Protein AF-A0A3E0PYT9-F1 (afdb_monomer_lite)

pLDDT: mean 89.83, std 7.72, range [46.53, 98.12]

Structure (mmCIF, N/CA/C/O backbone):
data_AF-A0A3E0PYT9-F1
#
_entry.id   AF-A0A3E0PYT9-F1
#
loop_
_atom_site.group_PDB
_atom_site.id
_atom_site.type_symbol
_atom_site.label_atom_id
_atom_site.label_alt_id
_atom_site.label_comp_id
_atom_site.label_asym_id
_atom_site.label_entity_id
_atom_site.label_seq_id
_atom_site.pdbx_P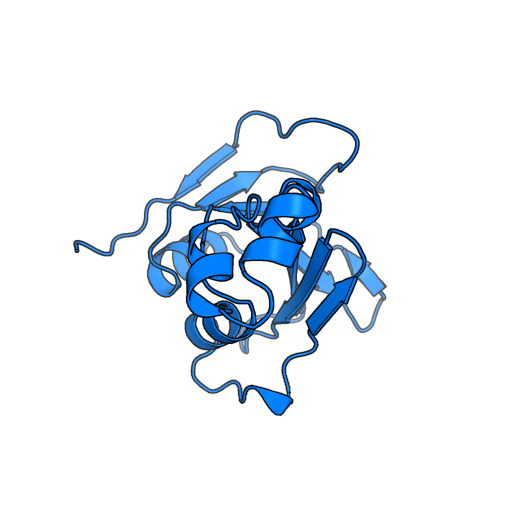DB_ins_code
_atom_site.Cartn_x
_atom_site.Cartn_y
_atom_site.Cartn_z
_atom_site.occupancy
_atom_site.B_iso_or_equiv
_atom_site.auth_seq_id
_atom_site.auth_comp_id
_atom_site.auth_asym_id
_atom_site.auth_atom_id
_atom_site.pdbx_PDB_model_num
ATOM 1 N N . MET A 1 1 ? -12.528 -6.326 4.561 1.00 93.31 1 MET A N 1
ATOM 2 C CA . MET A 1 1 ? -12.451 -4.950 4.026 1.00 93.31 1 MET A CA 1
ATOM 3 C C . MET A 1 1 ? -11.075 -4.803 3.399 1.00 93.31 1 MET A C 1
ATOM 5 O O . MET A 1 1 ? -10.157 -5.461 3.877 1.00 93.31 1 MET A O 1
ATOM 9 N N . TYR A 1 2 ? -10.911 -3.984 2.364 1.00 95.94 2 TYR A N 1
ATOM 10 C CA . TYR A 1 2 ? -9.579 -3.656 1.846 1.00 95.94 2 TYR A CA 1
ATOM 11 C C . TYR A 1 2 ? -9.493 -2.195 1.418 1.00 95.94 2 TYR A C 1
ATOM 13 O O . TYR A 1 2 ? -10.513 -1.538 1.178 1.00 95.94 2 TYR A O 1
ATOM 21 N N . PHE A 1 3 ? -8.268 -1.689 1.346 1.00 97.38 3 PHE A N 1
ATOM 22 C CA . PHE A 1 3 ? -7.974 -0.332 0.910 1.00 97.38 3 PHE A CA 1
ATOM 23 C C . PHE A 1 3 ? -7.191 -0.347 -0.390 1.00 97.38 3 PHE A C 1
ATOM 25 O O . PHE A 1 3 ? -6.435 -1.283 -0.652 1.00 97.38 3 PHE A O 1
ATOM 32 N N . ARG A 1 4 ? -7.357 0.713 -1.178 1.00 97.12 4 ARG A N 1
ATOM 33 C CA . ARG A 1 4 ? -6.603 0.936 -2.408 1.00 97.12 4 ARG A CA 1
ATOM 34 C C . ARG A 1 4 ? -6.138 2.377 -2.497 1.00 97.12 4 ARG A C 1
ATOM 36 O O . ARG A 1 4 ? -6.935 3.292 -2.282 1.00 97.12 4 ARG A O 1
ATOM 43 N N . PHE A 1 5 ? -4.894 2.585 -2.893 1.00 97.06 5 PHE A N 1
ATOM 44 C CA . PHE A 1 5 ? -4.362 3.904 -3.231 1.00 97.06 5 PHE A CA 1
ATOM 45 C C . PHE A 1 5 ? -3.276 3.784 -4.298 1.00 97.06 5 PHE A C 1
ATOM 47 O O . PHE A 1 5 ? -2.773 2.699 -4.564 1.00 97.06 5 PHE A O 1
ATOM 54 N N . ASN A 1 6 ? -2.898 4.903 -4.908 1.00 95.25 6 ASN A N 1
ATOM 55 C CA . ASN A 1 6 ? -1.786 4.939 -5.853 1.00 95.25 6 ASN A CA 1
ATOM 56 C C . ASN A 1 6 ? -0.566 5.542 -5.163 1.00 95.25 6 ASN A C 1
ATOM 58 O O . ASN A 1 6 ? -0.661 6.613 -4.567 1.00 95.25 6 ASN A O 1
ATOM 62 N N . SER A 1 7 ? 0.578 4.869 -5.255 1.00 92.88 7 SER A N 1
ATOM 63 C CA . SER A 1 7 ? 1.846 5.380 -4.741 1.00 92.88 7 SER A CA 1
ATOM 64 C C . SER A 1 7 ? 3.010 4.852 -5.567 1.00 92.88 7 SER A C 1
ATOM 66 O O . SER A 1 7 ? 3.028 3.686 -5.955 1.00 92.88 7 SER A O 1
ATOM 68 N N . ARG A 1 8 ? 3.997 5.722 -5.794 1.00 90.12 8 ARG A N 1
ATOM 69 C CA . ARG A 1 8 ? 5.292 5.372 -6.397 1.00 90.12 8 ARG A CA 1
ATOM 70 C C . ARG A 1 8 ? 6.373 5.075 -5.359 1.00 90.12 8 ARG A C 1
ATOM 72 O O . ARG A 1 8 ? 7.511 4.823 -5.728 1.00 90.12 8 ARG A O 1
ATOM 79 N N . LEU A 1 9 ? 6.048 5.162 -4.069 1.00 90.75 9 LEU A N 1
ATOM 80 C CA . LEU A 1 9 ? 6.993 4.802 -3.019 1.00 90.75 9 LEU A CA 1
ATOM 81 C C . LEU A 1 9 ? 7.290 3.304 -3.095 1.00 90.75 9 LEU A C 1
ATOM 83 O O . LEU A 1 9 ? 6.374 2.502 -3.276 1.00 90.75 9 LEU A O 1
ATOM 87 N N . GLU A 1 10 ? 8.559 2.948 -2.941 1.00 89.00 10 GLU A N 1
ATOM 88 C CA . GLU A 1 10 ? 8.981 1.560 -2.764 1.00 89.00 10 GLU A CA 1
ATOM 89 C C . GLU A 1 10 ? 8.512 1.019 -1.412 1.00 89.00 10 GLU A C 1
ATOM 91 O O . GLU A 1 10 ? 8.229 1.781 -0.483 1.00 89.00 10 GLU A O 1
ATOM 96 N N . PHE A 1 11 ? 8.454 -0.302 -1.286 1.00 90.44 11 PHE A N 1
ATOM 97 C CA . PHE A 1 11 ? 7.899 -0.969 -0.108 1.00 90.44 11 PHE A CA 1
ATOM 98 C C . PHE A 1 11 ? 8.620 -0.615 1.197 1.00 90.44 11 PHE A C 1
ATOM 100 O O . PHE A 1 11 ? 7.934 -0.225 2.145 1.00 90.44 11 PHE A O 1
ATOM 107 N N . PRO A 1 12 ? 9.965 -0.573 1.247 1.00 88.69 12 PRO A N 1
ATOM 108 C CA . PRO A 1 12 ? 10.674 -0.044 2.408 1.00 88.69 12 PRO A CA 1
ATOM 109 C C . PRO A 1 12 ? 10.250 1.376 2.807 1.00 88.69 12 PRO A C 1
ATOM 111 O O . PRO A 1 12 ? 10.033 1.658 3.985 1.00 88.69 12 PRO A O 1
ATOM 114 N N . ALA A 1 13 ? 10.057 2.268 1.830 1.00 90.56 13 ALA A N 1
ATOM 115 C CA . ALA A 1 13 ? 9.641 3.645 2.085 1.00 90.56 13 ALA A CA 1
ATOM 116 C C . ALA A 1 13 ? 8.173 3.735 2.542 1.00 90.56 13 ALA A C 1
ATOM 118 O O . ALA A 1 13 ? 7.853 4.530 3.426 1.00 90.56 13 ALA A O 1
ATOM 119 N N . LEU A 1 14 ? 7.283 2.907 1.981 1.00 93.06 14 LEU A N 1
ATOM 120 C CA . LEU A 1 14 ? 5.900 2.776 2.452 1.00 93.06 14 LEU A CA 1
ATOM 121 C C . LEU A 1 14 ? 5.857 2.276 3.899 1.00 93.06 14 LEU A C 1
ATOM 123 O O . LEU A 1 14 ? 5.150 2.852 4.724 1.00 93.06 14 LEU A O 1
ATOM 127 N N . ALA A 1 15 ? 6.630 1.239 4.222 1.00 92.25 15 ALA A N 1
ATOM 128 C CA . ALA A 1 15 ? 6.679 0.668 5.560 1.00 92.25 15 ALA A CA 1
ATOM 129 C C . ALA A 1 15 ? 7.202 1.682 6.585 1.00 92.25 15 ALA A C 1
ATOM 131 O O . ALA A 1 15 ? 6.571 1.867 7.621 1.00 92.25 15 ALA A O 1
ATOM 132 N N . GLN A 1 16 ? 8.279 2.409 6.268 1.00 91.12 16 GLN A N 1
ATOM 133 C CA . GLN A 1 16 ? 8.815 3.479 7.120 1.00 91.12 16 GLN A CA 1
ATOM 134 C C . GLN A 1 16 ? 7.826 4.637 7.306 1.00 91.12 16 GLN A C 1
ATOM 136 O O . GLN A 1 16 ? 7.721 5.203 8.394 1.00 91.12 16 GLN A O 1
ATOM 141 N N . ALA A 1 17 ? 7.065 4.997 6.270 1.00 92.50 17 ALA A N 1
ATOM 142 C CA . ALA A 1 17 ? 6.043 6.032 6.393 1.00 92.50 17 ALA A CA 1
ATOM 143 C C . ALA A 1 17 ? 4.900 5.604 7.336 1.00 92.50 17 ALA A C 1
ATOM 145 O O . ALA A 1 17 ? 4.405 6.422 8.117 1.00 92.50 17 ALA A O 1
ATOM 146 N N . LEU A 1 18 ? 4.513 4.323 7.314 1.00 91.94 18 LEU A N 1
ATOM 147 C CA . LEU A 1 18 ? 3.495 3.758 8.209 1.00 91.94 18 LEU A CA 1
ATOM 148 C C . LEU A 1 18 ? 4.032 3.482 9.622 1.00 91.94 18 LEU A C 1
ATOM 150 O O . LEU A 1 18 ? 3.313 3.675 10.600 1.00 91.94 18 LEU A O 1
ATOM 154 N N . CYS A 1 19 ? 5.290 3.073 9.751 1.00 90.25 19 CYS A N 1
ATOM 155 C CA . CYS A 1 19 ? 5.947 2.745 11.010 1.00 90.25 19 CYS A CA 1
ATOM 156 C C . CYS A 1 19 ? 7.384 3.291 11.006 1.00 90.25 19 CYS A C 1
ATOM 158 O O . CYS A 1 19 ? 8.318 2.635 10.555 1.00 90.25 19 CYS A O 1
ATOM 160 N N . ALA A 1 20 ? 7.561 4.512 11.518 1.00 81.19 20 ALA A N 1
ATOM 161 C CA . ALA A 1 20 ? 8.827 5.254 11.430 1.00 81.19 20 ALA A CA 1
ATOM 162 C C . ALA A 1 20 ? 10.016 4.579 12.136 1.00 81.19 20 ALA A C 1
ATOM 164 O O . ALA A 1 20 ? 11.161 4.832 11.771 1.00 81.19 20 ALA A O 1
ATOM 165 N N . ASP A 1 21 ? 9.744 3.733 13.130 1.00 80.69 21 ASP A N 1
ATOM 166 C CA . ASP A 1 21 ? 10.770 3.019 13.895 1.00 80.69 21 ASP A CA 1
ATOM 167 C C . ASP A 1 21 ? 11.116 1.645 13.289 1.00 80.69 21 ASP A C 1
ATOM 169 O O . ASP A 1 21 ? 11.944 0.917 13.840 1.00 80.69 21 ASP A O 1
ATOM 173 N N . LEU A 1 22 ? 10.488 1.268 12.167 1.00 79.69 22 LEU A N 1
ATOM 174 C CA . LEU A 1 22 ? 10.736 -0.007 11.505 1.00 79.69 22 LEU A CA 1
ATOM 175 C C . LEU A 1 22 ? 12.063 0.049 10.739 1.00 79.69 22 LEU A C 1
ATOM 177 O O . LEU A 1 22 ? 12.226 0.823 9.793 1.00 79.69 22 LEU A O 1
ATOM 181 N N . ALA A 1 23 ? 13.020 -0.780 11.153 1.00 75.81 23 ALA A N 1
ATOM 182 C CA . ALA A 1 23 ? 14.267 -0.945 10.420 1.00 75.81 23 ALA A CA 1
ATOM 183 C C . ALA A 1 23 ? 14.012 -1.683 9.093 1.00 75.81 23 ALA A C 1
ATOM 185 O O . ALA A 1 23 ? 13.137 -2.539 8.997 1.00 75.81 23 ALA A O 1
ATOM 186 N N . GLU A 1 24 ? 14.761 -1.345 8.048 1.00 73.69 24 GLU A N 1
ATOM 187 C CA . GLU A 1 24 ? 14.538 -1.913 6.712 1.00 73.69 24 GLU A CA 1
ATOM 188 C C . GLU A 1 24 ? 14.822 -3.423 6.648 1.00 73.69 24 GLU A C 1
ATOM 190 O O . GLU A 1 24 ? 14.136 -4.157 5.943 1.00 73.69 24 GLU A O 1
ATOM 195 N N . ASP A 1 25 ? 15.783 -3.907 7.434 1.00 73.81 25 ASP A N 1
ATOM 196 C CA . ASP A 1 25 ? 16.208 -5.309 7.482 1.00 73.81 25 ASP A CA 1
ATOM 197 C C . ASP A 1 25 ? 15.217 -6.247 8.189 1.00 73.81 25 ASP A C 1
ATOM 199 O O . ASP A 1 25 ? 15.389 -7.465 8.138 1.00 73.81 25 ASP A O 1
ATOM 203 N N . VAL A 1 26 ? 14.178 -5.700 8.830 1.00 77.88 26 VAL A N 1
ATOM 204 C CA . VAL A 1 26 ? 13.098 -6.483 9.453 1.00 77.88 26 VAL A CA 1
ATOM 205 C C . VAL A 1 26 ? 11.813 -6.504 8.627 1.00 77.88 26 VAL A C 1
ATOM 207 O O . VAL A 1 26 ? 10.845 -7.146 9.034 1.00 77.88 26 VAL A O 1
ATOM 210 N N . ILE A 1 27 ? 11.785 -5.818 7.481 1.00 81.00 27 ILE A N 1
ATOM 211 C CA . ILE A 1 27 ? 10.619 -5.808 6.598 1.00 81.00 27 ILE A CA 1
ATOM 212 C C . ILE A 1 27 ? 10.558 -7.149 5.871 1.00 81.00 27 ILE A C 1
ATOM 214 O O . ILE A 1 27 ? 11.442 -7.494 5.091 1.00 81.00 27 ILE A O 1
ATOM 218 N N . ASP A 1 28 ? 9.491 -7.898 6.126 1.00 83.75 28 ASP A N 1
ATOM 219 C CA . ASP A 1 28 ? 9.167 -9.119 5.397 1.00 83.75 28 ASP A CA 1
ATOM 220 C C . ASP A 1 28 ? 8.509 -8.719 4.073 1.00 83.75 28 ASP A C 1
ATOM 222 O O . ASP A 1 28 ? 7.307 -8.435 4.041 1.00 83.75 28 ASP A O 1
ATOM 226 N N . TRP A 1 29 ? 9.322 -8.596 3.021 1.00 86.00 29 TRP A N 1
ATOM 227 C CA . TRP A 1 29 ? 8.888 -8.248 1.672 1.00 86.00 29 TRP A CA 1
ATOM 228 C C . TRP A 1 29 ? 9.509 -9.176 0.633 1.00 86.00 29 TRP A C 1
ATOM 230 O O . TRP A 1 29 ? 10.640 -9.639 0.795 1.00 86.00 29 TRP A O 1
ATOM 240 N N . ASP A 1 30 ? 8.768 -9.415 -0.443 1.00 84.12 30 ASP A N 1
ATOM 241 C CA . ASP A 1 30 ? 9.234 -10.184 -1.590 1.00 84.12 30 ASP A CA 1
ATOM 242 C C . ASP A 1 30 ? 8.670 -9.599 -2.891 1.00 84.12 30 ASP A C 1
ATOM 244 O O . ASP A 1 30 ? 7.612 -8.958 -2.910 1.00 84.12 30 ASP A O 1
ATOM 248 N N . SER A 1 31 ? 9.391 -9.828 -3.983 1.00 83.38 31 SER A N 1
ATOM 249 C CA . SER A 1 31 ? 9.002 -9.458 -5.339 1.00 83.38 31 SER A CA 1
ATOM 250 C C . SER A 1 31 ? 8.981 -10.724 -6.191 1.00 83.38 31 SER A C 1
ATOM 252 O O . SER A 1 31 ? 10.019 -11.266 -6.573 1.00 83.38 31 SER A O 1
ATOM 254 N N . GLU A 1 32 ? 7.778 -11.221 -6.470 1.00 76.62 32 GLU A N 1
ATOM 255 C CA . GLU A 1 32 ? 7.545 -12.450 -7.220 1.00 76.62 32 GLU A CA 1
ATOM 256 C C . GLU A 1 32 ? 6.933 -12.160 -8.594 1.00 76.62 32 GLU A C 1
ATOM 258 O O . GLU A 1 32 ? 5.768 -11.778 -8.712 1.00 76.62 32 GLU A O 1
ATOM 263 N N . ASN A 1 33 ? 7.669 -12.498 -9.655 1.00 80.00 33 ASN A N 1
ATOM 264 C CA . ASN A 1 33 ? 7.229 -12.449 -11.055 1.00 80.00 33 ASN A CA 1
ATOM 265 C C . ASN A 1 33 ? 6.721 -11.078 -11.529 1.00 80.00 33 ASN A C 1
ATOM 267 O O . ASN A 1 33 ? 7.448 -10.397 -12.234 1.00 80.00 33 ASN A O 1
ATOM 271 N N . VAL A 1 34 ? 5.462 -10.746 -11.220 1.00 83.31 34 VAL A N 1
ATOM 272 C CA . VAL A 1 34 ? 4.777 -9.494 -11.589 1.00 83.31 34 VAL A CA 1
ATOM 273 C C . VAL A 1 34 ? 4.251 -8.720 -10.373 1.00 83.31 34 VAL A C 1
ATOM 275 O O . VAL A 1 34 ? 3.838 -7.569 -10.488 1.00 83.31 34 VAL A O 1
ATOM 278 N N . TYR A 1 35 ? 4.246 -9.343 -9.194 1.00 87.44 35 TYR A N 1
ATOM 279 C CA . TYR A 1 35 ? 3.686 -8.783 -7.970 1.00 87.44 35 TYR A CA 1
ATOM 280 C C . TYR A 1 35 ? 4.760 -8.625 -6.908 1.00 87.44 35 TYR A C 1
ATOM 282 O O . TYR A 1 35 ? 5.682 -9.424 -6.797 1.00 87.44 35 TYR A O 1
ATOM 290 N N . GLU A 1 36 ? 4.582 -7.630 -6.057 1.00 91.81 36 GLU A N 1
ATOM 291 C CA . GLU A 1 36 ? 5.354 -7.478 -4.832 1.00 91.81 36 GLU A CA 1
ATOM 292 C C . GLU A 1 36 ? 4.415 -7.352 -3.637 1.00 91.81 36 GLU A C 1
ATOM 294 O O . GLU A 1 36 ? 3.305 -6.811 -3.740 1.00 91.81 36 GLU A O 1
ATOM 299 N N . TRP A 1 37 ? 4.842 -7.900 -2.503 1.00 93.44 37 TRP A N 1
ATOM 300 C CA . TRP A 1 37 ? 4.080 -7.908 -1.258 1.00 93.44 37 TRP A CA 1
ATOM 301 C C . TRP A 1 37 ? 4.999 -7.642 -0.059 1.00 93.44 37 TRP A C 1
ATOM 303 O O . TRP A 1 37 ? 6.191 -7.936 -0.089 1.00 93.44 37 TRP A O 1
ATOM 313 N N . MET A 1 38 ? 4.442 -7.066 1.005 1.00 94.50 38 MET A N 1
ATOM 314 C CA . MET A 1 38 ? 5.088 -6.960 2.310 1.00 94.50 38 MET A CA 1
ATOM 315 C C . MET A 1 38 ? 4.085 -7.095 3.450 1.00 94.50 38 MET A C 1
ATOM 317 O O . MET A 1 38 ? 2.893 -6.813 3.281 1.00 94.50 38 MET A O 1
ATOM 321 N N . TYR A 1 39 ? 4.583 -7.461 4.628 1.00 93.81 39 TYR A N 1
ATOM 322 C CA . TYR A 1 39 ? 3.840 -7.357 5.880 1.00 93.81 39 TYR A CA 1
ATOM 323 C C . TYR A 1 39 ? 4.351 -6.195 6.731 1.00 93.81 39 TYR A C 1
ATOM 325 O O . TYR A 1 39 ? 5.551 -6.055 6.957 1.00 93.81 39 TYR A O 1
ATOM 333 N N . VAL A 1 40 ? 3.424 -5.384 7.244 1.00 93.00 40 VAL A N 1
ATOM 334 C CA . VAL A 1 40 ? 3.716 -4.305 8.194 1.00 93.00 40 VAL A CA 1
ATOM 335 C C . VAL A 1 40 ? 2.926 -4.533 9.476 1.00 93.00 40 VAL A C 1
ATOM 337 O O . VAL A 1 40 ? 1.694 -4.523 9.468 1.00 93.00 40 VAL A O 1
ATOM 340 N N . ASP A 1 41 ? 3.645 -4.701 10.581 1.00 92.06 41 ASP A N 1
ATOM 341 C CA . ASP A 1 41 ? 3.069 -4.812 11.918 1.00 92.06 41 ASP A CA 1
ATOM 342 C C . ASP A 1 41 ? 2.974 -3.421 12.552 1.00 92.06 41 ASP A C 1
ATOM 344 O O . ASP A 1 41 ? 3.983 -2.749 12.776 1.00 92.06 41 ASP A O 1
ATOM 348 N N . LEU A 1 42 ? 1.749 -2.967 12.830 1.00 91.25 42 LEU A N 1
ATOM 349 C CA . LEU A 1 42 ? 1.520 -1.716 13.551 1.00 91.25 42 LEU A CA 1
ATOM 350 C C . LEU A 1 42 ? 1.331 -2.007 15.048 1.00 91.25 42 LEU A C 1
ATOM 352 O O . LEU A 1 42 ? 0.574 -2.918 15.375 1.00 91.25 42 LEU A O 1
ATOM 356 N N . PRO A 1 43 ? 1.930 -1.219 15.965 1.00 88.12 43 PRO A N 1
ATOM 357 C CA . PRO A 1 43 ? 1.850 -1.474 17.408 1.00 88.12 43 PRO A CA 1
ATOM 358 C C . PRO A 1 43 ? 0.427 -1.566 17.981 1.00 88.12 43 PRO A C 1
ATOM 360 O O . PRO A 1 43 ? 0.216 -2.242 18.985 1.00 88.12 43 PRO A O 1
ATOM 363 N N . ASP A 1 44 ? -0.534 -0.884 17.353 1.00 90.25 44 ASP A N 1
ATOM 364 C CA . ASP A 1 44 ? -1.929 -0.807 17.801 1.00 90.25 44 ASP A CA 1
ATOM 365 C C . ASP A 1 44 ? -2.844 -1.865 17.151 1.00 90.25 44 ASP A C 1
ATOM 367 O O . ASP A 1 44 ? -4.056 -1.846 17.376 1.00 90.25 44 ASP A O 1
ATOM 371 N N . LEU A 1 45 ? -2.296 -2.771 16.332 1.00 93.44 45 LEU A N 1
ATOM 372 C CA . LEU A 1 45 ? -3.041 -3.840 15.664 1.00 93.44 45 LEU A CA 1
ATOM 373 C C . LEU A 1 45 ? -2.589 -5.214 16.168 1.00 93.44 45 LEU A C 1
ATOM 375 O O . LEU A 1 45 ? -1.406 -5.462 16.379 1.00 93.44 45 LEU A O 1
ATOM 379 N N . ASP A 1 46 ? -3.538 -6.135 16.320 1.00 93.81 46 ASP A N 1
ATOM 380 C CA . ASP A 1 46 ? -3.297 -7.546 16.654 1.00 93.81 46 ASP A CA 1
ATOM 381 C C . ASP A 1 46 ? -3.127 -8.433 15.403 1.00 93.81 46 ASP A C 1
ATOM 383 O O . ASP A 1 46 ? -3.175 -9.663 15.473 1.00 93.81 46 ASP A O 1
ATOM 387 N N . PHE A 1 47 ? -2.926 -7.807 14.244 1.00 94.94 47 PHE A N 1
ATOM 388 C CA . PHE A 1 47 ? -2.696 -8.439 12.951 1.00 94.94 47 PHE A CA 1
ATOM 389 C C . PHE A 1 47 ? -1.729 -7.604 12.108 1.00 94.94 47 PHE A C 1
ATOM 391 O O . PHE A 1 47 ? -1.541 -6.409 12.341 1.00 94.94 47 PHE A O 1
ATOM 398 N N . SER A 1 48 ? -1.169 -8.229 11.076 1.00 95.12 48 SER A N 1
ATOM 399 C CA . SER A 1 48 ? -0.288 -7.564 10.121 1.00 95.12 48 SER A CA 1
ATOM 400 C C . SER A 1 48 ? -1.095 -6.939 8.991 1.00 95.12 48 SER A C 1
ATOM 402 O O . SER A 1 48 ? -2.079 -7.513 8.513 1.00 95.12 48 SER A O 1
ATOM 404 N N . LEU A 1 49 ? -0.649 -5.793 8.493 1.00 95.75 49 LEU A N 1
ATOM 405 C CA . LEU A 1 49 ? -1.102 -5.284 7.206 1.00 95.75 49 LEU A CA 1
ATOM 406 C C . LEU A 1 49 ? -0.349 -6.022 6.107 1.00 95.75 49 LEU A C 1
ATOM 408 O O . LEU A 1 49 ? 0.870 -5.913 6.031 1.00 95.75 49 LEU A O 1
ATOM 412 N N . ASN A 1 50 ? -1.060 -6.752 5.254 1.00 95.00 50 ASN A N 1
ATOM 413 C CA . ASN A 1 50 ? -0.511 -7.175 3.975 1.00 95.00 50 ASN A CA 1
ATOM 414 C C . ASN A 1 50 ? -0.682 -6.022 2.986 1.00 95.00 50 ASN A C 1
ATOM 416 O O . ASN A 1 50 ? -1.793 -5.512 2.802 1.00 95.00 50 ASN A O 1
ATOM 420 N N . ILE A 1 51 ? 0.428 -5.609 2.388 1.00 95.50 51 ILE A N 1
ATOM 421 C CA . ILE A 1 51 ? 0.493 -4.525 1.418 1.00 95.50 51 ILE A CA 1
ATOM 422 C C . ILE A 1 51 ? 1.066 -5.107 0.135 1.00 95.50 51 ILE A C 1
ATOM 424 O O . ILE A 1 51 ? 2.143 -5.691 0.162 1.00 95.50 51 ILE A O 1
ATOM 428 N N . SER A 1 52 ? 0.349 -4.972 -0.976 1.00 94.62 52 SER A N 1
ATOM 429 C CA . SER A 1 52 ? 0.741 -5.579 -2.251 1.00 94.62 52 SER A CA 1
ATOM 430 C C . SER A 1 52 ? 0.392 -4.701 -3.447 1.00 94.62 52 SER A C 1
ATOM 432 O O . SER A 1 52 ? -0.529 -3.884 -3.383 1.00 94.62 52 SER A O 1
ATOM 434 N N . ARG A 1 53 ? 1.143 -4.851 -4.542 1.00 93.50 53 ARG A N 1
ATOM 435 C CA . ARG A 1 53 ? 0.850 -4.231 -5.844 1.00 93.50 53 ARG A CA 1
ATOM 436 C C . ARG A 1 53 ? 1.470 -5.033 -6.987 1.00 93.50 53 ARG A C 1
ATOM 438 O O . ARG A 1 53 ? 2.351 -5.858 -6.767 1.00 93.50 53 ARG A O 1
ATOM 445 N N . GLU A 1 54 ? 1.012 -4.769 -8.206 1.00 91.69 54 GLU A N 1
ATOM 446 C CA . GLU A 1 54 ? 1.771 -5.109 -9.415 1.00 91.69 54 GLU A CA 1
ATOM 447 C C . GLU A 1 54 ? 2.921 -4.095 -9.549 1.00 91.69 54 GLU A C 1
ATOM 449 O O . GLU A 1 54 ? 2.725 -2.893 -9.342 1.00 91.69 54 GLU A O 1
ATOM 454 N N . HIS A 1 55 ? 4.131 -4.586 -9.804 1.00 88.88 55 HIS A N 1
ATOM 455 C CA . HIS A 1 55 ? 5.359 -3.793 -9.691 1.00 88.88 55 HIS A CA 1
ATOM 456 C C . HIS A 1 55 ? 5.682 -2.916 -10.923 1.00 88.88 55 HIS A C 1
ATOM 458 O O . HIS A 1 55 ? 6.584 -2.084 -10.870 1.00 88.88 55 HIS A O 1
ATOM 464 N N . GLY A 1 56 ? 4.960 -3.073 -12.033 1.00 89.12 56 GLY A N 1
ATOM 465 C CA . GLY A 1 56 ? 5.031 -2.283 -13.263 1.00 89.12 56 GLY A CA 1
ATOM 466 C C . GLY A 1 56 ? 5.984 -2.810 -14.336 1.00 89.12 56 GLY A C 1
ATOM 467 O O . GLY A 1 56 ? 5.946 -2.329 -15.466 1.00 89.12 56 GLY A O 1
ATOM 468 N N . TRP A 1 57 ? 6.859 -3.770 -14.021 1.00 88.25 57 TRP A N 1
ATOM 469 C CA . TRP A 1 57 ? 7.876 -4.246 -14.971 1.00 88.25 57 TRP A CA 1
ATOM 470 C C . TRP A 1 57 ? 7.317 -5.124 -16.087 1.00 88.25 57 TRP A C 1
ATOM 472 O O . TRP A 1 57 ? 7.924 -5.191 -17.150 1.00 88.25 57 TRP A O 1
ATOM 482 N N . ALA A 1 58 ? 6.167 -5.770 -15.872 1.00 85.69 58 ALA A N 1
ATOM 483 C CA . ALA A 1 58 ? 5.563 -6.658 -16.866 1.00 85.69 58 ALA A CA 1
ATOM 484 C C . ALA A 1 58 ? 5.125 -5.920 -18.145 1.00 85.69 58 ALA A C 1
ATOM 486 O O . ALA A 1 58 ? 5.026 -6.536 -19.204 1.00 85.69 58 ALA A O 1
ATOM 487 N N . ASP A 1 59 ? 4.887 -4.610 -18.037 1.00 86.19 59 ASP A N 1
ATOM 488 C CA . ASP A 1 59 ? 4.431 -3.751 -19.131 1.00 86.19 59 ASP A CA 1
ATOM 489 C C . ASP A 1 59 ? 5.580 -2.987 -19.820 1.00 86.19 59 ASP A C 1
ATOM 491 O O . ASP A 1 59 ? 5.337 -2.190 -20.730 1.00 86.19 59 ASP A O 1
ATOM 495 N N . VAL A 1 60 ? 6.833 -3.188 -19.393 1.00 87.69 60 VAL A N 1
ATOM 496 C CA . VAL A 1 60 ? 8.003 -2.545 -20.007 1.00 87.69 60 VAL A CA 1
ATOM 497 C C . VAL A 1 60 ? 8.581 -3.461 -21.083 1.00 87.69 60 VAL A C 1
ATOM 499 O O . VAL A 1 60 ? 8.996 -4.576 -20.789 1.00 87.69 60 VAL A O 1
ATOM 502 N N . ASP A 1 61 ? 8.645 -2.974 -22.326 1.00 89.19 61 ASP A N 1
ATOM 503 C CA . ASP A 1 61 ? 9.218 -3.730 -23.447 1.00 89.19 61 ASP A CA 1
ATOM 504 C C . ASP A 1 61 ? 10.686 -4.122 -23.187 1.00 89.19 61 ASP A C 1
ATOM 506 O O . ASP A 1 61 ? 11.499 -3.285 -22.781 1.00 89.19 61 ASP A O 1
ATOM 510 N N . ASP A 1 62 ? 11.053 -5.363 -23.526 1.00 89.50 62 ASP A N 1
ATOM 511 C CA . ASP A 1 62 ? 12.417 -5.897 -23.365 1.00 89.50 62 ASP A CA 1
ATOM 512 C C . ASP A 1 62 ? 13.486 -5.004 -24.021 1.00 89.50 62 ASP A C 1
ATOM 514 O O . ASP A 1 62 ? 14.563 -4.805 -23.466 1.00 89.50 62 ASP A O 1
ATOM 518 N N . GLU A 1 63 ? 13.181 -4.391 -25.172 1.00 92.06 63 GLU A N 1
ATOM 519 C CA . GLU A 1 63 ? 14.101 -3.469 -25.857 1.00 92.06 63 GLU A CA 1
ATOM 520 C C . GLU A 1 63 ? 14.436 -2.234 -25.003 1.00 92.06 63 GLU A C 1
ATOM 522 O O . GLU A 1 63 ? 15.562 -1.731 -25.045 1.00 92.06 63 GLU A O 1
ATOM 527 N N . ILE A 1 64 ? 13.474 -1.748 -24.210 1.00 89.62 64 ILE A N 1
ATOM 528 C CA . ILE A 1 64 ? 13.660 -0.617 -23.294 1.00 89.62 64 ILE A CA 1
ATOM 529 C C . ILE A 1 64 ? 14.501 -1.056 -22.092 1.00 89.62 64 ILE A C 1
ATOM 531 O O . ILE A 1 64 ? 15.396 -0.315 -21.673 1.00 89.62 64 ILE A O 1
ATOM 535 N N . LEU A 1 65 ? 14.243 -2.257 -21.562 1.00 89.00 65 LEU A N 1
ATOM 536 C CA . LEU A 1 65 ? 15.029 -2.841 -20.471 1.00 89.00 65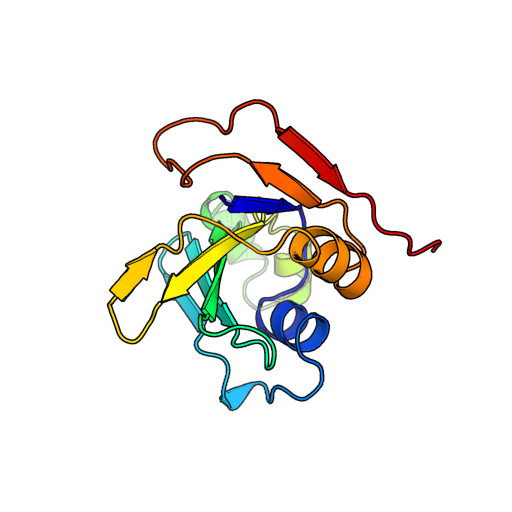 LEU A CA 1
ATOM 537 C C . LEU A 1 65 ? 16.494 -3.018 -20.887 1.00 89.00 65 LEU A C 1
ATOM 539 O O . LEU A 1 65 ? 17.394 -2.604 -20.156 1.00 89.00 65 LEU A O 1
ATOM 543 N N . ASP A 1 66 ? 16.732 -3.536 -22.093 1.00 91.00 66 ASP A N 1
ATOM 544 C CA . ASP A 1 66 ? 18.067 -3.711 -22.664 1.00 91.00 66 ASP A CA 1
ATOM 545 C C . ASP A 1 66 ? 18.763 -2.366 -22.925 1.00 91.00 66 ASP A C 1
ATOM 547 O O . ASP A 1 66 ? 19.949 -2.203 -22.624 1.00 91.00 66 ASP A O 1
ATOM 551 N N . GLN A 1 67 ? 18.039 -1.372 -23.454 1.00 93.06 67 GLN A N 1
ATOM 552 C CA . GLN A 1 67 ? 18.585 -0.040 -23.737 1.00 93.06 67 GLN A CA 1
ATOM 553 C C . GLN A 1 67 ? 19.057 0.682 -22.468 1.00 93.06 67 GLN A C 1
ATOM 555 O O . GLN A 1 67 ? 20.034 1.438 -22.511 1.00 93.06 67 GLN A O 1
ATOM 560 N N . HIS A 1 68 ? 18.357 0.472 -21.356 1.00 91.00 68 HIS A N 1
ATOM 561 C CA . HIS A 1 68 ? 18.624 1.119 -20.074 1.00 91.00 68 HIS A CA 1
ATOM 562 C C . HIS A 1 68 ? 19.227 0.163 -19.039 1.00 91.00 68 HIS A C 1
ATOM 564 O O . HIS A 1 68 ? 19.225 0.467 -17.846 1.00 91.00 68 HIS A O 1
ATOM 570 N N . ALA A 1 69 ? 19.796 -0.962 -19.483 1.00 86.31 69 ALA A N 1
ATOM 571 C CA . ALA A 1 69 ? 20.471 -1.911 -18.612 1.00 86.31 69 ALA A CA 1
ATOM 572 C C . ALA A 1 69 ? 21.612 -1.218 -17.839 1.00 86.31 69 ALA A C 1
ATOM 574 O O . ALA A 1 69 ? 22.618 -0.796 -18.415 1.00 86.31 69 ALA A O 1
ATOM 575 N N . GLY A 1 70 ? 21.450 -1.095 -16.517 1.00 86.50 70 GLY A N 1
ATOM 576 C CA . GLY A 1 70 ? 22.394 -0.415 -15.622 1.00 86.50 70 GLY A CA 1
ATOM 577 C C . GLY A 1 70 ? 22.092 1.063 -15.334 1.00 86.50 70 GLY A C 1
ATOM 578 O O . GLY A 1 70 ? 22.883 1.705 -14.644 1.00 86.50 70 GLY A O 1
ATOM 579 N N . ASP A 1 71 ? 20.974 1.602 -15.828 1.00 91.81 71 ASP A N 1
ATOM 580 C CA . ASP A 1 71 ? 20.448 2.924 -15.463 1.00 91.81 71 ASP A CA 1
ATOM 581 C C . ASP A 1 71 ? 19.159 2.780 -14.636 1.00 91.81 71 ASP A C 1
ATOM 583 O O . ASP A 1 71 ? 18.045 3.048 -15.097 1.00 91.81 71 ASP A O 1
ATOM 587 N N . ASP A 1 72 ? 19.320 2.340 -13.385 1.00 85.75 72 ASP A N 1
ATOM 588 C CA . ASP A 1 72 ? 18.214 2.105 -12.447 1.00 85.75 72 ASP A CA 1
ATOM 589 C C . ASP A 1 72 ? 17.338 3.347 -12.257 1.00 85.75 72 ASP A C 1
ATOM 591 O O . ASP A 1 72 ? 16.126 3.243 -12.067 1.00 85.75 72 ASP A O 1
ATOM 595 N N . GLN A 1 73 ? 17.937 4.541 -12.315 1.00 87.25 73 GLN A N 1
ATOM 596 C CA . GLN A 1 73 ? 17.190 5.786 -12.201 1.00 87.25 73 GLN A CA 1
ATOM 597 C C . GLN A 1 73 ? 16.248 5.952 -13.392 1.00 87.25 73 GLN A C 1
ATOM 599 O O . GLN A 1 73 ? 15.073 6.267 -13.197 1.00 87.25 73 GLN A O 1
ATOM 604 N N . LYS A 1 74 ? 16.738 5.725 -14.616 1.00 88.31 74 LYS A N 1
ATOM 605 C CA . LYS A 1 74 ? 15.906 5.864 -15.807 1.00 88.31 74 LYS A CA 1
ATOM 606 C C . LYS A 1 74 ? 14.810 4.814 -15.870 1.00 88.31 74 LYS A C 1
ATOM 608 O O . LYS A 1 74 ? 13.676 5.150 -16.204 1.00 88.31 74 LYS A O 1
ATOM 613 N N . LEU A 1 75 ? 15.122 3.577 -15.494 1.00 86.38 75 LEU A N 1
ATOM 614 C CA . LEU A 1 75 ? 14.133 2.507 -15.422 1.00 86.38 75 LEU A CA 1
ATOM 615 C C . LEU A 1 75 ? 13.017 2.837 -14.417 1.00 86.38 75 LEU A C 1
ATOM 617 O O . LEU A 1 75 ? 11.846 2.707 -14.759 1.00 86.38 75 LEU A O 1
ATOM 621 N N . ARG A 1 76 ? 13.342 3.392 -13.240 1.00 83.69 76 ARG A N 1
ATOM 622 C CA . ARG A 1 76 ? 12.337 3.845 -12.253 1.00 83.69 76 ARG A CA 1
ATOM 623 C C . ARG A 1 76 ? 11.431 4.976 -12.746 1.00 83.69 76 ARG A C 1
ATOM 625 O O . ARG A 1 76 ? 10.324 5.133 -12.242 1.00 83.69 76 ARG A O 1
ATOM 632 N N . GLU A 1 77 ? 11.878 5.789 -13.703 1.00 86.94 77 GLU A N 1
ATOM 633 C CA . GLU A 1 77 ? 11.019 6.806 -14.330 1.00 86.94 77 GLU A CA 1
ATOM 634 C C . GLU A 1 77 ? 10.029 6.197 -15.333 1.00 86.94 77 GLU A C 1
ATOM 636 O O . GLU A 1 77 ? 8.962 6.770 -15.567 1.00 86.94 77 GLU A O 1
ATOM 641 N N . ILE A 1 78 ? 10.400 5.069 -15.942 1.00 89.00 78 ILE A N 1
ATOM 642 C CA . ILE A 1 78 ? 9.623 4.378 -16.973 1.00 89.00 78 ILE A CA 1
ATOM 643 C C . ILE A 1 78 ? 8.570 3.487 -16.319 1.00 89.00 78 ILE A C 1
ATOM 645 O O . ILE A 1 78 ? 7.390 3.600 -16.652 1.00 89.00 78 ILE A O 1
ATOM 649 N N . VAL A 1 79 ? 8.992 2.658 -15.363 1.00 89.06 79 VAL A N 1
ATOM 650 C CA . VAL A 1 79 ? 8.138 1.701 -14.655 1.00 89.06 79 VAL A CA 1
ATOM 651 C C . VAL A 1 79 ? 6.960 2.425 -14.004 1.00 89.06 79 VAL A C 1
ATOM 653 O O . VAL A 1 79 ? 7.123 3.410 -13.278 1.00 89.06 79 VAL A O 1
ATOM 656 N N . GLN A 1 80 ? 5.752 1.946 -14.293 1.00 89.38 80 GLN A N 1
ATOM 657 C CA . GLN A 1 80 ? 4.516 2.448 -13.702 1.00 89.38 80 GLN A CA 1
ATOM 658 C C . GLN A 1 80 ? 3.907 1.343 -12.842 1.00 89.38 80 GLN A C 1
ATOM 660 O O . GLN A 1 80 ? 3.204 0.495 -13.384 1.00 89.38 80 GLN A O 1
ATOM 665 N N . PRO A 1 81 ? 4.160 1.331 -11.522 1.00 91.38 81 PRO A N 1
ATOM 666 C CA . PRO A 1 81 ? 3.547 0.337 -10.658 1.00 91.38 81 PRO A CA 1
ATOM 667 C C . PRO A 1 81 ? 2.026 0.508 -10.629 1.00 91.38 81 PRO A C 1
ATOM 669 O O . PRO A 1 81 ? 1.499 1.626 -10.722 1.00 91.38 81 PRO A O 1
ATOM 672 N N . GLY A 1 82 ? 1.329 -0.612 -10.457 1.00 92.44 82 GLY A N 1
ATOM 673 C CA . GLY A 1 82 ? -0.112 -0.642 -10.271 1.00 92.44 82 GLY A CA 1
ATOM 674 C C . GLY A 1 82 ? -0.570 -0.043 -8.930 1.00 92.44 82 GLY A C 1
ATOM 675 O O . GLY A 1 82 ? 0.237 0.415 -8.111 1.00 92.44 82 GLY A O 1
ATOM 676 N N . PRO A 1 83 ? -1.891 -0.045 -8.671 1.00 94.38 83 PRO A N 1
ATOM 677 C CA . PRO A 1 83 ? -2.438 0.386 -7.391 1.00 94.38 83 PRO A CA 1
ATOM 678 C C . PRO A 1 83 ? -1.906 -0.460 -6.230 1.00 94.38 83 PRO A C 1
ATOM 680 O O . PRO A 1 83 ? -1.734 -1.671 -6.350 1.00 94.38 83 PRO A O 1
ATOM 683 N N . VAL A 1 84 ? -1.709 0.186 -5.084 1.00 96.31 84 VAL A N 1
ATOM 684 C CA . VAL A 1 84 ? -1.378 -0.468 -3.818 1.00 96.31 84 VAL A CA 1
ATOM 685 C C . VAL A 1 84 ? -2.657 -0.925 -3.142 1.00 96.31 84 VAL A C 1
ATOM 687 O O . VAL A 1 84 ? -3.580 -0.129 -2.950 1.00 96.31 84 VAL A O 1
ATOM 690 N N . TYR A 1 85 ? -2.677 -2.187 -2.734 1.00 96.31 85 TYR A N 1
ATOM 691 C CA . TYR A 1 85 ? -3.754 -2.817 -1.990 1.00 96.31 85 TYR A CA 1
ATOM 692 C C . TYR A 1 85 ? -3.313 -3.107 -0.561 1.00 96.31 85 TYR A C 1
ATOM 694 O O . TYR A 1 85 ? -2.200 -3.573 -0.331 1.00 96.31 85 TYR A O 1
ATOM 702 N N . VAL A 1 86 ? -4.200 -2.841 0.399 1.00 96.81 86 VAL A N 1
ATOM 703 C CA . VAL A 1 86 ? -3.956 -3.103 1.824 1.00 96.81 86 VAL A CA 1
ATOM 704 C C . VAL A 1 86 ? -5.109 -3.894 2.416 1.00 96.81 86 VAL A C 1
ATOM 706 O O . VAL A 1 86 ? -6.271 -3.501 2.289 1.00 96.81 86 VAL A O 1
ATOM 709 N N . PHE A 1 87 ? -4.793 -4.987 3.103 1.00 95.81 87 PHE A N 1
ATOM 710 C CA . PHE A 1 87 ? -5.758 -5.783 3.858 1.00 95.81 87 PHE A CA 1
ATOM 711 C C . PHE A 1 87 ? -5.114 -6.385 5.110 1.00 95.81 87 PHE A C 1
ATOM 713 O O . PHE A 1 87 ? -3.895 -6.497 5.212 1.00 95.81 87 PHE A O 1
ATOM 720 N N . GLY A 1 88 ? -5.937 -6.757 6.087 1.00 96.19 88 GLY A N 1
ATOM 721 C CA . GLY A 1 88 ? -5.458 -7.363 7.328 1.00 96.19 88 GLY A CA 1
ATOM 722 C C . GLY A 1 88 ? -5.215 -8.860 7.169 1.00 96.19 88 GLY A C 1
ATOM 723 O O . GLY A 1 88 ? -6.032 -9.574 6.577 1.00 96.19 88 GLY A O 1
ATOM 724 N N . TRP A 1 89 ? -4.109 -9.335 7.731 1.00 95.94 89 TRP A N 1
ATOM 725 C CA . TRP A 1 89 ? -3.711 -10.736 7.739 1.00 95.94 89 TRP A CA 1
ATOM 726 C C . TRP A 1 89 ? -3.268 -11.158 9.141 1.00 95.94 89 TRP A C 1
ATOM 728 O O . TRP A 1 89 ? -2.302 -10.635 9.699 1.00 95.94 89 TRP A O 1
ATOM 738 N N . ASN A 1 90 ? -3.967 -12.132 9.720 1.00 94.81 90 ASN A N 1
ATOM 739 C CA . ASN A 1 90 ? -3.557 -12.748 10.971 1.00 94.81 90 ASN A CA 1
ATOM 740 C C . ASN A 1 90 ? -2.508 -13.827 10.668 1.00 94.81 90 ASN A C 1
ATOM 742 O O . ASN 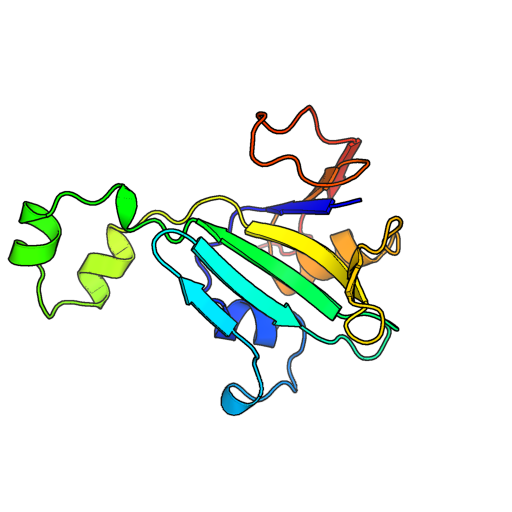A 1 90 ? -2.839 -14.919 10.200 1.00 94.81 90 ASN A O 1
ATOM 746 N N . ARG A 1 91 ? -1.236 -13.523 10.947 1.00 89.38 91 ARG A N 1
ATOM 747 C CA . ARG A 1 91 ? -0.111 -14.428 10.666 1.00 89.38 91 ARG A CA 1
ATOM 748 C C . ARG A 1 91 ? -0.141 -15.704 11.503 1.00 89.38 91 ARG A C 1
ATOM 750 O O . ARG A 1 91 ? 0.213 -16.761 10.991 1.00 89.38 91 ARG A O 1
ATOM 757 N N . GLU A 1 92 ? -0.591 -15.627 12.756 1.00 90.19 92 GLU A N 1
ATOM 758 C CA . GLU A 1 92 ? -0.652 -16.791 13.652 1.00 90.19 92 GLU A CA 1
ATOM 759 C C . GLU A 1 92 ? -1.643 -17.845 13.152 1.00 90.19 92 GLU A C 1
ATOM 761 O O . GLU A 1 92 ? -1.390 -19.046 13.240 1.00 90.19 92 GLU A O 1
ATOM 766 N N . ARG A 1 93 ? -2.777 -17.390 12.614 1.00 92.81 93 ARG A N 1
ATOM 767 C CA . ARG A 1 93 ? -3.863 -18.250 12.128 1.00 92.81 93 ARG A CA 1
ATOM 768 C C . ARG A 1 93 ? -3.837 -18.477 10.622 1.00 92.81 93 ARG A C 1
ATOM 770 O O . ARG A 1 93 ? -4.549 -19.351 10.141 1.00 92.81 93 ARG A O 1
ATOM 777 N N . SER A 1 94 ? -3.005 -17.729 9.896 1.00 92.50 94 SER A N 1
ATOM 778 C CA . SER A 1 94 ? -2.949 -17.731 8.431 1.00 92.50 94 SER A CA 1
ATOM 779 C C . SER A 1 94 ? -4.317 -17.448 7.797 1.00 92.50 94 SER A C 1
ATOM 781 O O . SER A 1 94 ? -4.770 -18.173 6.910 1.00 92.50 94 SER A O 1
ATOM 783 N N . GLU A 1 95 ? -4.996 -16.405 8.282 1.00 93.94 95 GLU A N 1
ATOM 784 C CA . GLU A 1 95 ? -6.331 -16.019 7.817 1.00 93.94 95 GLU A CA 1
ATOM 785 C C . GLU A 1 95 ? -6.467 -14.508 7.586 1.00 93.94 95 GLU A C 1
ATOM 787 O O . GLU A 1 95 ? -5.799 -13.691 8.221 1.00 93.94 95 GLU A O 1
ATOM 792 N N . TYR A 1 96 ? -7.371 -14.136 6.677 1.00 93.12 96 TYR A N 1
ATOM 793 C CA . TYR A 1 96 ? -7.736 -12.741 6.442 1.00 93.12 96 TYR A CA 1
ATOM 794 C C . TYR A 1 96 ? -8.520 -12.172 7.620 1.00 93.12 96 TYR A C 1
ATOM 796 O O . TYR A 1 96 ? -9.401 -12.834 8.170 1.00 93.12 96 TYR A O 1
ATOM 804 N N . VAL A 1 97 ? -8.270 -10.901 7.918 1.00 94.44 97 VAL A N 1
ATOM 805 C CA . VAL A 1 97 ? -9.097 -10.119 8.834 1.00 94.44 97 VAL A CA 1
ATOM 806 C C . VAL A 1 97 ? -10.242 -9.487 8.044 1.00 94.44 97 VAL A C 1
ATOM 808 O O . VAL A 1 97 ? -10.028 -8.748 7.080 1.00 94.44 97 VAL A O 1
ATOM 811 N N . ASP A 1 98 ? -11.479 -9.796 8.433 1.00 89.69 98 ASP A N 1
ATOM 812 C CA . ASP A 1 98 ? -12.661 -9.367 7.680 1.00 89.69 98 ASP A CA 1
ATOM 813 C C . ASP A 1 98 ? -13.002 -7.881 7.896 1.00 89.69 98 ASP A C 1
ATOM 815 O O . ASP A 1 98 ? -13.444 -7.2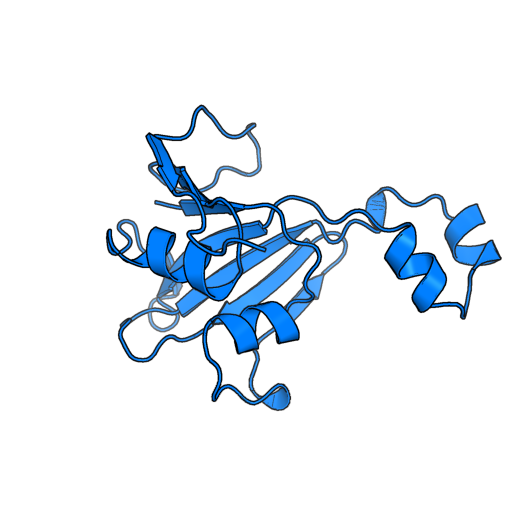11 6.954 1.00 89.69 98 ASP A O 1
ATOM 819 N N . GLU A 1 99 ? -12.740 -7.344 9.090 1.00 89.69 99 GLU A N 1
ATOM 820 C CA . GLU A 1 99 ? -13.009 -5.952 9.466 1.00 89.69 99 GLU A CA 1
ATOM 821 C C . GLU A 1 99 ? -11.723 -5.228 9.865 1.00 89.69 99 GLU A C 1
ATOM 823 O O . GLU A 1 99 ? -10.933 -5.727 10.661 1.00 89.69 99 GLU A O 1
ATOM 828 N N . LEU A 1 100 ? -11.514 -4.039 9.302 1.00 94.06 100 LEU A N 1
ATOM 829 C CA . LEU A 1 100 ? -10.368 -3.190 9.612 1.00 94.06 100 LEU A CA 1
ATOM 830 C C . LEU A 1 100 ? -10.843 -1.982 10.429 1.00 94.06 100 LEU A C 1
ATOM 832 O O . LEU A 1 100 ? -11.971 -1.537 10.218 1.00 94.06 100 LEU A O 1
ATOM 836 N N . PRO A 1 101 ? -10.014 -1.423 11.331 1.00 95.19 101 PRO A N 1
ATOM 837 C CA . PRO A 1 101 ? -10.401 -0.252 12.110 1.00 95.19 101 PRO A CA 1
ATOM 838 C C . PRO A 1 101 ? -10.748 0.953 11.229 1.00 95.19 101 PRO A C 1
ATOM 840 O O . PRO A 1 101 ? -9.983 1.308 10.332 1.00 95.19 101 PRO A O 1
ATOM 843 N N . ASP A 1 102 ? -11.840 1.651 11.551 1.00 93.69 102 ASP A N 1
ATOM 844 C CA . ASP A 1 102 ? -12.327 2.815 10.787 1.00 93.69 102 ASP A CA 1
ATOM 845 C C . ASP A 1 102 ? -11.305 3.961 10.681 1.00 93.69 102 ASP A C 1
ATOM 847 O O . ASP A 1 102 ? -11.331 4.741 9.732 1.00 93.69 102 ASP A O 1
ATOM 851 N N . ALA A 1 103 ? -10.391 4.076 11.650 1.00 95.19 103 ALA A N 1
ATOM 852 C CA . ALA A 1 103 ? -9.347 5.102 11.658 1.00 95.19 103 ALA A CA 1
ATOM 853 C C . ALA A 1 103 ? -8.150 4.768 10.745 1.00 95.19 103 ALA A C 1
ATOM 855 O O . ALA A 1 103 ? -7.366 5.658 10.409 1.00 95.19 103 ALA A O 1
ATOM 856 N N . LEU A 1 104 ? -7.991 3.503 10.339 1.00 96.12 104 LEU A N 1
ATOM 857 C CA . LEU A 1 104 ? -6.820 3.034 9.599 1.00 96.12 104 LEU A CA 1
ATOM 858 C C . LEU A 1 104 ? -6.687 3.662 8.194 1.00 96.12 104 LEU A C 1
ATOM 860 O O . LEU A 1 104 ? -5.578 4.071 7.849 1.00 96.12 104 LEU A O 1
ATOM 864 N N . PRO A 1 105 ? -7.760 3.836 7.394 1.00 96.56 105 PRO A N 1
ATOM 865 C CA . PRO A 1 105 ? -7.682 4.559 6.123 1.00 96.56 105 PRO A CA 1
ATOM 866 C C . PRO A 1 105 ? -7.157 5.989 6.263 1.00 96.56 105 PRO A C 1
ATOM 868 O O . PRO A 1 105 ? -6.314 6.406 5.474 1.00 96.56 105 PRO A O 1
ATOM 871 N N . SER A 1 106 ? -7.628 6.734 7.270 1.00 96.50 106 SER A N 1
ATOM 872 C CA . SER A 1 106 ? -7.162 8.100 7.542 1.00 96.50 106 SER A CA 1
ATOM 873 C C . SER A 1 106 ? -5.705 8.121 7.977 1.00 96.50 106 SER A C 1
ATOM 875 O O . SER A 1 106 ? -4.938 8.940 7.483 1.00 96.50 106 SER A O 1
ATOM 877 N N . PHE A 1 107 ? -5.303 7.178 8.831 1.00 95.56 107 PHE A N 1
ATOM 878 C CA . PHE A 1 107 ? -3.906 7.012 9.212 1.00 95.56 107 PHE A CA 1
ATOM 879 C C . PHE A 1 107 ? -3.002 6.788 7.991 1.00 95.56 107 PHE A C 1
ATOM 881 O O . PHE A 1 107 ? -1.998 7.482 7.846 1.00 95.56 107 PHE A O 1
ATOM 888 N N . ILE A 1 108 ? -3.368 5.867 7.091 1.00 96.12 108 ILE A N 1
ATOM 889 C CA . ILE A 1 108 ? -2.602 5.596 5.864 1.00 96.12 108 ILE A CA 1
ATOM 890 C C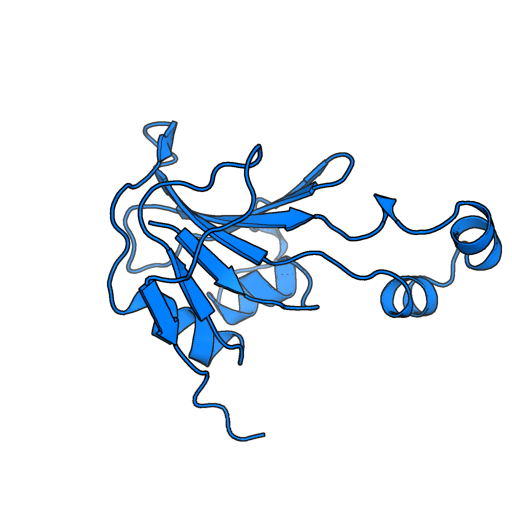 . ILE A 1 108 ? -2.576 6.840 4.968 1.00 96.12 108 ILE A C 1
ATOM 892 O O . ILE A 1 108 ? -1.505 7.232 4.506 1.00 96.12 108 ILE A O 1
ATOM 896 N N . ALA A 1 109 ? -3.729 7.480 4.752 1.00 96.50 109 ALA A N 1
ATOM 897 C CA . ALA A 1 109 ? -3.839 8.668 3.911 1.00 96.50 109 ALA A CA 1
ATOM 898 C C . ALA A 1 109 ? -2.906 9.788 4.389 1.00 96.50 109 ALA A C 1
ATOM 900 O O . ALA A 1 109 ? -2.145 10.332 3.592 1.00 96.50 109 ALA A O 1
ATOM 901 N N . ASP A 1 110 ? -2.908 10.084 5.690 1.00 94.75 110 ASP A N 1
ATOM 902 C CA . ASP A 1 110 ? -2.094 11.151 6.273 1.00 94.75 110 ASP A CA 1
ATOM 903 C C . ASP A 1 110 ? -0.597 10.797 6.312 1.00 94.75 110 ASP A C 1
ATOM 905 O O . ASP A 1 110 ? 0.246 11.655 6.053 1.00 94.75 110 ASP A O 1
ATOM 909 N N . ARG A 1 111 ? -0.243 9.537 6.607 1.00 93.88 111 ARG A N 1
ATOM 910 C CA . ARG A 1 111 ? 1.161 9.089 6.677 1.00 93.88 111 ARG A CA 1
ATOM 911 C C . ARG A 1 111 ? 1.836 9.017 5.313 1.00 93.88 111 ARG A C 1
ATOM 913 O O . ARG A 1 111 ? 3.001 9.386 5.196 1.00 93.88 111 ARG A O 1
ATOM 920 N N . ILE A 1 112 ? 1.118 8.529 4.304 1.00 94.38 112 ILE A N 1
ATOM 921 C CA . ILE A 1 112 ? 1.647 8.362 2.946 1.00 94.38 112 ILE A CA 1
ATOM 922 C C . ILE A 1 112 ? 1.438 9.633 2.104 1.00 94.38 112 ILE A C 1
ATOM 924 O O . ILE A 1 112 ? 2.192 9.877 1.165 1.00 94.38 112 ILE A O 1
ATOM 928 N N . GLY A 1 113 ? 0.444 10.464 2.438 1.00 94.81 113 GLY A N 1
ATOM 929 C CA . GLY A 1 113 ? 0.087 11.659 1.670 1.00 94.81 113 GLY A CA 1
ATOM 930 C C . GLY A 1 113 ? -0.690 11.335 0.391 1.00 94.81 113 GLY A C 1
ATOM 931 O O . GLY A 1 113 ? -0.417 11.911 -0.660 1.00 94.81 113 GLY A O 1
ATOM 932 N N . VAL A 1 114 ? -1.625 10.383 0.457 1.00 95.75 114 VAL A N 1
ATOM 933 C CA . VAL A 1 114 ? -2.405 9.895 -0.698 1.00 95.75 114 VAL A CA 1
ATOM 934 C C . VAL A 1 114 ? -3.888 9.779 -0.366 1.00 95.75 114 VAL A C 1
ATOM 936 O O . VAL A 1 114 ? -4.272 9.648 0.794 1.00 95.75 114 VAL A O 1
ATOM 939 N N . ASP A 1 115 ? -4.728 9.782 -1.399 1.00 97.38 115 ASP A N 1
ATOM 940 C CA . ASP A 1 115 ? -6.145 9.459 -1.256 1.00 97.38 115 ASP A CA 1
ATOM 941 C C . ASP A 1 115 ? -6.326 7.937 -1.149 1.00 97.38 115 ASP A C 1
ATOM 943 O O . ASP A 1 115 ? -5.860 7.178 -2.004 1.00 97.38 115 ASP A O 1
ATOM 947 N N . VAL A 1 116 ? -7.036 7.490 -0.114 1.00 98.12 116 VAL A N 1
ATOM 948 C CA . VAL A 1 116 ? -7.275 6.074 0.183 1.00 98.12 116 VAL A CA 1
ATOM 949 C C . VAL A 1 116 ? -8.735 5.728 -0.089 1.00 98.12 116 VAL A C 1
ATOM 951 O O . VAL A 1 116 ? -9.653 6.250 0.541 1.00 98.12 116 VAL A O 1
ATOM 954 N N . SER A 1 117 ? -8.957 4.820 -1.035 1.00 97.94 117 SER A N 1
ATOM 955 C CA . SER A 1 117 ? -10.273 4.259 -1.351 1.00 97.94 117 SER A CA 1
ATOM 956 C C . SER A 1 117 ? -10.560 3.044 -0.469 1.00 97.94 117 SER A C 1
ATOM 958 O O . SER A 1 117 ? -9.701 2.177 -0.323 1.00 97.94 117 SER A O 1
ATOM 960 N N . VAL A 1 118 ? -11.766 2.959 0.094 1.00 97.25 118 VAL A N 1
ATOM 961 C CA . VAL A 1 118 ? -12.186 1.883 1.009 1.00 97.25 118 VAL A CA 1
ATOM 962 C C . VAL A 1 118 ? -13.220 0.985 0.338 1.00 97.25 118 VAL A C 1
ATOM 964 O O . VAL A 1 118 ? -14.223 1.475 -0.180 1.00 97.25 118 VAL A O 1
ATOM 967 N N . PHE A 1 119 ? -13.016 -0.329 0.401 1.00 96.19 119 PHE A N 1
ATOM 968 C CA . PHE A 1 119 ? -13.879 -1.334 -0.217 1.00 96.19 119 PHE A CA 1
ATOM 969 C C . PHE A 1 119 ? -14.366 -2.373 0.799 1.00 96.19 119 PHE A C 1
ATOM 971 O O . PHE A 1 119 ? -13.630 -2.815 1.688 1.00 96.19 119 PHE A O 1
ATOM 978 N N . SER A 1 120 ? -15.622 -2.804 0.657 1.00 92.81 120 SER A N 1
ATOM 979 C CA . SER A 1 120 ? -16.176 -3.921 1.431 1.00 92.81 120 SER A CA 1
ATOM 980 C C . SER A 1 120 ? -15.588 -5.263 0.999 1.00 92.81 120 SER A C 1
ATOM 982 O O . SER A 1 120 ? -15.271 -5.460 -0.170 1.00 92.81 120 SER A O 1
ATOM 984 N N . GLY A 1 121 ? -15.576 -6.233 1.915 1.00 90.06 121 GLY A N 1
ATOM 985 C CA . GLY A 1 121 ? -15.222 -7.615 1.588 1.00 90.06 121 GLY A CA 1
ATOM 986 C C . GLY A 1 121 ? -13.724 -7.817 1.369 1.00 90.06 121 GLY A C 1
ATOM 987 O O . GLY A 1 121 ? -12.907 -7.111 1.961 1.00 90.06 121 GLY A O 1
ATOM 988 N N . ARG A 1 122 ? -13.372 -8.826 0.573 1.00 88.50 122 ARG A N 1
ATOM 989 C CA . ARG A 1 122 ? -11.987 -9.185 0.242 1.00 88.50 122 ARG A CA 1
ATOM 990 C C . ARG A 1 122 ? -11.700 -8.802 -1.203 1.00 88.50 122 ARG A C 1
ATOM 992 O O . ARG A 1 122 ? -12.616 -8.820 -2.025 1.00 88.50 122 ARG A O 1
ATOM 999 N N . ILE A 1 123 ? -10.439 -8.489 -1.490 1.00 86.62 123 ILE A N 1
ATOM 1000 C CA . ILE A 1 123 ? -9.988 -8.291 -2.865 1.00 86.62 123 ILE A CA 1
ATOM 1001 C C . ILE A 1 123 ? -10.274 -9.559 -3.678 1.00 86.62 123 ILE A C 1
ATOM 1003 O O . ILE A 1 123 ? -10.042 -10.676 -3.210 1.00 86.62 123 ILE A O 1
ATOM 1007 N N . ASN A 1 124 ? -10.813 -9.381 -4.881 1.00 83.75 124 ASN A N 1
ATOM 1008 C CA . ASN A 1 124 ? -10.973 -10.451 -5.852 1.00 83.75 124 ASN A CA 1
ATOM 1009 C C . ASN A 1 124 ? -10.110 -10.110 -7.063 1.00 83.75 124 ASN A C 1
ATOM 1011 O O . ASN A 1 124 ? -10.457 -9.215 -7.822 1.00 83.75 124 ASN A O 1
ATOM 1015 N N . VAL A 1 125 ? -8.996 -10.819 -7.225 1.00 78.31 125 VAL A N 1
ATOM 1016 C CA . VAL A 1 125 ? -8.023 -10.555 -8.296 1.00 78.31 125 VAL A CA 1
ATOM 1017 C C . VAL A 1 125 ? -8.550 -10.898 -9.692 1.00 78.31 125 VAL A C 1
ATOM 1019 O O . VAL A 1 125 ? -8.010 -10.412 -10.680 1.00 78.31 125 VAL A O 1
ATOM 1022 N N . ASP A 1 126 ? -9.621 -11.690 -9.787 1.00 80.31 126 ASP A N 1
ATOM 1023 C CA . ASP A 1 126 ? -10.216 -12.093 -11.065 1.00 80.31 126 ASP A CA 1
ATOM 1024 C C . ASP A 1 126 ? -11.226 -11.066 -11.602 1.00 80.31 126 ASP A C 1
ATOM 1026 O O . ASP A 1 126 ? -11.686 -11.180 -12.741 1.00 80.31 126 ASP A O 1
ATOM 1030 N N . LEU A 1 127 ? -11.624 -10.084 -10.786 1.00 84.94 127 LEU A N 1
ATOM 1031 C CA . LEU A 1 127 ? -12.641 -9.096 -11.135 1.00 84.94 127 LEU A CA 1
ATOM 1032 C C . LEU A 1 127 ? -12.106 -7.674 -10.937 1.00 84.94 127 LEU A C 1
ATOM 1034 O O . LEU A 1 127 ? -11.392 -7.420 -9.970 1.00 84.94 127 LEU A O 1
ATOM 1038 N N . PRO A 1 128 ? -12.491 -6.712 -11.797 1.00 86.25 128 PRO A N 1
ATOM 1039 C CA . PRO A 1 128 ? -12.231 -5.309 -11.519 1.00 86.25 128 PRO A CA 1
ATOM 1040 C C . PRO A 1 128 ? -12.813 -4.903 -10.164 1.00 86.25 128 PRO A C 1
ATOM 1042 O O . PRO A 1 128 ? -13.912 -5.336 -9.797 1.00 86.25 128 PRO A O 1
ATOM 1045 N N . ASP A 1 129 ? -12.103 -4.022 -9.460 1.00 87.56 129 ASP A N 1
ATOM 1046 C CA . ASP A 1 129 ? -12.643 -3.366 -8.273 1.00 87.56 129 ASP A CA 1
ATOM 1047 C C . ASP A 1 129 ? -13.994 -2.702 -8.601 1.00 87.56 129 ASP A C 1
ATOM 1049 O O . ASP A 1 129 ? -14.172 -2.108 -9.669 1.00 87.56 129 ASP A O 1
ATOM 1053 N N . GLY A 1 130 ? -14.944 -2.788 -7.667 1.00 88.56 130 GLY A N 1
ATOM 1054 C CA . GLY A 1 130 ? -16.216 -2.070 -7.761 1.00 88.56 130 GLY A CA 1
ATOM 1055 C C . GLY A 1 130 ? -16.079 -0.570 -7.475 1.00 88.56 130 GLY A C 1
ATOM 1056 O O . GLY A 1 130 ? -14.990 -0.001 -7.491 1.00 88.56 130 GLY A O 1
ATOM 1057 N N . GLU A 1 131 ? -17.197 0.079 -7.154 1.00 94.44 131 GLU A N 1
ATOM 1058 C CA . GLU A 1 131 ? -17.171 1.440 -6.607 1.00 94.44 131 GLU A CA 1
ATOM 1059 C C . GLU A 1 131 ? -16.730 1.408 -5.134 1.00 94.44 131 GLU A C 1
ATOM 1061 O O . GLU A 1 131 ? -17.220 0.563 -4.371 1.00 94.44 131 GLU A O 1
ATOM 1066 N N . PRO A 1 132 ? -15.829 2.308 -4.700 1.00 96.31 132 PRO A N 1
ATOM 1067 C CA . PRO A 1 132 ? -15.434 2.378 -3.302 1.00 96.31 132 PRO A CA 1
ATOM 1068 C C . PRO A 1 132 ? -16.616 2.813 -2.431 1.00 96.31 132 PRO A C 1
ATOM 1070 O O . PRO A 1 132 ? -17.418 3.666 -2.813 1.00 96.31 132 PRO A O 1
ATOM 1073 N N . LEU A 1 133 ? -16.684 2.277 -1.212 1.00 95.56 133 LEU A N 1
ATOM 1074 C CA . LEU A 1 133 ? -17.647 2.719 -0.201 1.00 95.56 133 LEU A CA 1
ATOM 1075 C C . LEU A 1 133 ? -17.427 4.189 0.167 1.00 95.56 133 LEU A C 1
ATOM 1077 O O . LEU A 1 133 ? -18.378 4.927 0.419 1.00 95.56 133 LEU A O 1
ATOM 1081 N N . MET A 1 134 ? -16.159 4.593 0.230 1.00 96.69 134 MET A N 1
ATOM 1082 C CA . MET A 1 134 ? -15.734 5.962 0.486 1.00 96.69 134 MET A CA 1
ATOM 1083 C C . MET A 1 134 ? -14.294 6.180 0.023 1.00 96.69 134 MET A C 1
ATOM 1085 O O . MET A 1 134 ? -13.531 5.229 -0.156 1.00 96.69 134 MET A O 1
ATOM 1089 N N . VAL A 1 135 ? -13.923 7.451 -0.123 1.00 97.19 135 VAL A N 1
ATOM 1090 C CA . VAL A 1 135 ? -12.549 7.884 -0.386 1.00 97.19 135 VAL A CA 1
ATOM 1091 C C . VAL A 1 135 ? -12.139 8.863 0.706 1.00 97.19 135 VAL A C 1
ATOM 1093 O O . VAL A 1 135 ? -12.773 9.905 0.881 1.00 97.19 135 VAL A O 1
ATOM 1096 N N . ILE A 1 136 ? -11.086 8.517 1.437 1.00 96.75 136 ILE A N 1
ATOM 1097 C CA . ILE A 1 136 ? -10.466 9.355 2.458 1.00 96.75 136 ILE A CA 1
ATOM 1098 C C . ILE A 1 136 ? -9.342 10.143 1.799 1.00 96.75 136 ILE A C 1
ATOM 1100 O O . ILE A 1 136 ? -8.448 9.555 1.197 1.00 96.75 136 ILE A O 1
ATOM 1104 N N . ARG A 1 137 ? -9.404 11.472 1.884 1.00 94.31 137 ARG A N 1
ATOM 1105 C CA . ARG A 1 137 ? -8.401 12.351 1.276 1.00 94.31 137 ARG A CA 1
ATOM 1106 C C . ARG A 1 137 ? -7.285 12.659 2.256 1.00 94.31 137 ARG A C 1
ATOM 1108 O O . ARG A 1 137 ? -7.568 12.861 3.436 1.00 94.31 137 ARG A O 1
ATOM 1115 N N . SER A 1 138 ? -6.053 12.740 1.760 1.00 87.50 138 SER A N 1
ATOM 1116 C CA . SER A 1 138 ? -4.931 13.177 2.595 1.00 87.50 138 SER A CA 1
ATOM 1117 C C . SER A 1 138 ? -5.113 14.645 2.994 1.00 87.50 138 SER A C 1
ATOM 1119 O O . SER A 1 138 ? -5.481 15.477 2.159 1.00 87.50 138 SER A O 1
ATOM 1121 N N . ASN A 1 139 ? -4.823 14.981 4.253 1.00 77.06 139 ASN A N 1
ATOM 1122 C CA . ASN A 1 139 ? -4.822 16.373 4.717 1.00 77.06 139 ASN A CA 1
ATOM 1123 C C . ASN A 1 139 ? -3.496 17.100 4.439 1.00 77.06 139 ASN A C 1
ATOM 1125 O O . ASN A 1 139 ? -3.308 18.249 4.855 1.00 77.06 139 ASN A O 1
ATOM 1129 N N . THR A 1 140 ? -2.560 16.446 3.752 1.00 63.94 140 THR A N 1
ATOM 1130 C CA . THR A 1 140 ? -1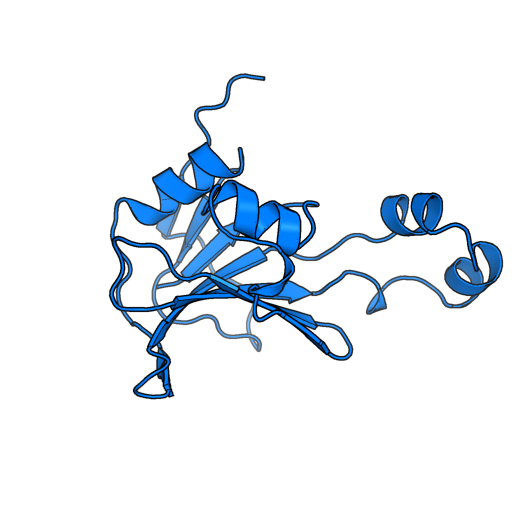.235 16.985 3.465 1.00 63.94 140 THR A CA 1
ATOM 1131 C C . THR A 1 140 ? -1.348 18.036 2.363 1.00 63.94 140 THR A C 1
ATOM 1133 O O . THR A 1 140 ? -1.284 17.746 1.172 1.00 63.94 140 THR A O 1
ATOM 1136 N N . THR A 1 141 ? -1.557 19.288 2.768 1.00 48.94 141 THR A N 1
ATOM 1137 C CA . THR A 1 141 ? -1.401 20.453 1.887 1.00 48.94 141 THR A CA 1
ATOM 1138 C C . THR A 1 141 ? 0.078 20.553 1.508 1.00 48.94 141 THR A C 1
ATOM 1140 O O . THR A 1 141 ? 0.889 20.970 2.334 1.00 48.94 141 THR A O 1
ATOM 1143 N N . THR A 1 142 ? 0.439 20.108 0.304 1.00 46.53 142 THR A N 1
ATOM 1144 C CA . THR A 1 142 ? 1.737 20.423 -0.322 1.00 46.53 142 THR A CA 1
ATOM 1145 C C . THR A 1 142 ? 1.877 21.913 -0.579 1.00 46.53 142 THR A C 1
ATOM 1147 O O . THR A 1 142 ? 0.878 22.504 -1.058 1.00 46.53 142 THR A O 1
#

Sequence (142 aa):
MYFRFNSRLEFPALAQALCADLAEDVIDWDSENVYEWMYVDLPDLDFSLNISREHGWADVDDEILDQHAGDDQKLREIVQPGPVYVFGWNRERSEYVDELPDALPSFIADRIGVDVSVFSGRINVDLPDGEPLMVIRSNTTT

Foldseek 3Di:
DKKKWADLDDPLRLLCLLPVPDDSVPWAKDDDDQKIWTWHDDPPDQWTKIKMWGFQVVPDDPVNCVVCVPVVVVVSVVRGIGMIMIFTAHPVVRDTDQDDDPCVQQSSCQSRVTKMFADHGDDDPVDDDDHGPDIDHHPDDD

Radius of gyration: 15.89 Å; chains: 1; bounding box: 40×39×44 Å

Secondary structure (DSSP, 8-state):
-EEEE-----HHHHHHHH-TT--GGG-EEEEETTEEEEEEE-TT-SSEEEEEEE-SGGGS-HHHHHHTTT-HHHHHHH-----EEEEEEETTTTEE-S---TTHHHHHHHHHTS-EEEESS---TTS-----SEEEPP----